Protein AF-A0A9C7UZ27-F1 (afdb_monomer_lite)

Radius of gyration: 15.51 Å; chains: 1; bounding box: 41×27×39 Å

Sequence (138 aa):
DIYDLVEWSCMEDARKALEENKTYDTWQHGFLQIFAAVLENKPFIMNVYRCVHQEQVEKYLKPLVDDLLLGVINEEAAGMTVREEDKDFIAQIYSYIFIGLMLDWIKDDMREDPKPIVDRLARLIKGSIAYALARFRV

Structure (mmCIF, N/CA/C/O backbone):
data_AF-A0A9C7UZ27-F1
#
_entry.id   AF-A0A9C7UZ27-F1
#
loop_
_atom_site.group_PDB
_atom_site.id
_atom_site.type_symbol
_atom_site.label_atom_id
_atom_site.label_alt_id
_atom_site.label_comp_id
_atom_site.label_asym_id
_atom_site.label_entity_id
_atom_site.label_seq_id
_atom_site.pdbx_PDB_ins_code
_atom_site.Cartn_x
_atom_site.Cartn_y
_atom_site.Cartn_z
_atom_site.occupancy
_atom_site.B_iso_or_equiv
_atom_site.auth_seq_id
_atom_site.auth_comp_id
_atom_site.auth_asym_id
_atom_site.auth_atom_id
_atom_site.pdbx_PDB_model_num
ATOM 1 N N . ASP A 1 1 ? 21.671 12.970 -0.060 1.00 51.31 1 ASP A N 1
ATOM 2 C CA . ASP A 1 1 ? 22.547 12.350 -1.075 1.00 51.31 1 ASP A CA 1
ATOM 3 C C . ASP A 1 1 ? 21.924 12.527 -2.462 1.00 51.31 1 ASP A C 1
ATOM 5 O O . ASP A 1 1 ? 20.788 12.972 -2.544 1.00 51.31 1 ASP A O 1
ATOM 9 N N . ILE A 1 2 ? 22.635 12.235 -3.553 1.00 51.72 2 ILE A N 1
ATOM 10 C CA . ILE A 1 2 ? 22.137 12.343 -4.936 1.00 51.72 2 ILE A CA 1
ATOM 11 C C . ILE A 1 2 ? 20.821 11.565 -5.141 1.00 51.72 2 ILE A C 1
ATOM 13 O O . ILE A 1 2 ? 20.010 11.947 -5.977 1.00 51.72 2 ILE A O 1
ATOM 17 N N . TYR A 1 3 ? 20.581 10.535 -4.320 1.00 51.16 3 TYR A N 1
ATOM 18 C CA . TYR A 1 3 ? 19.329 9.779 -4.247 1.00 51.16 3 TYR A CA 1
ATOM 19 C C . TYR A 1 3 ? 18.185 10.530 -3.535 1.00 51.16 3 TYR A C 1
ATOM 21 O O . TYR A 1 3 ? 17.049 10.406 -3.978 1.00 51.16 3 TYR A O 1
ATOM 29 N N . ASP A 1 4 ? 18.478 11.377 -2.540 1.00 55.97 4 ASP A N 1
ATOM 30 C CA . ASP A 1 4 ? 17.494 12.250 -1.862 1.00 55.97 4 ASP A CA 1
ATOM 31 C C . ASP A 1 4 ? 17.080 13.439 -2.759 1.00 55.97 4 ASP A C 1
ATOM 33 O O . ASP A 1 4 ? 16.026 14.036 -2.581 1.00 55.97 4 ASP A O 1
ATOM 37 N N . LEU A 1 5 ? 17.907 13.818 -3.747 1.00 48.56 5 LEU A N 1
ATOM 38 C CA . LEU A 1 5 ? 17.589 14.910 -4.684 1.00 48.56 5 LEU A CA 1
ATOM 39 C C . LEU A 1 5 ? 16.739 14.443 -5.880 1.00 48.56 5 LEU A C 1
ATOM 41 O O . LEU A 1 5 ? 16.003 15.232 -6.468 1.00 48.56 5 LEU A O 1
ATOM 45 N N . VAL A 1 6 ? 16.838 13.158 -6.236 1.00 49.91 6 VAL A N 1
ATOM 46 C CA . VAL A 1 6 ? 15.975 12.501 -7.236 1.00 49.91 6 VAL A CA 1
ATOM 47 C C . VAL A 1 6 ? 14.610 12.129 -6.626 1.00 49.91 6 VAL A C 1
ATOM 49 O O . VAL A 1 6 ? 13.671 11.809 -7.351 1.00 49.91 6 VAL A O 1
ATOM 52 N N . GLU A 1 7 ? 14.464 12.261 -5.305 1.00 57.28 7 GLU A N 1
ATOM 53 C CA . GLU A 1 7 ? 13.287 11.871 -4.524 1.00 57.28 7 GLU A CA 1
ATOM 54 C C . GLU A 1 7 ? 12.015 12.703 -4.797 1.00 57.28 7 GLU A C 1
ATOM 56 O O . GLU A 1 7 ? 10.933 12.302 -4.393 1.00 57.28 7 GLU A O 1
ATOM 61 N N . TRP A 1 8 ? 12.051 13.838 -5.500 1.00 55.91 8 TRP A N 1
ATOM 62 C CA . TRP A 1 8 ? 10.995 14.844 -5.273 1.00 55.91 8 TRP A CA 1
ATOM 63 C C . TRP A 1 8 ? 10.071 15.245 -6.427 1.00 55.91 8 TRP A C 1
ATOM 65 O O . TRP A 1 8 ? 9.132 16.000 -6.192 1.00 55.91 8 TRP A O 1
ATOM 75 N N . SER A 1 9 ? 10.241 14.731 -7.649 1.00 51.47 9 SER A N 1
ATOM 76 C CA . SER A 1 9 ? 9.294 15.065 -8.735 1.00 51.47 9 SER A CA 1
ATOM 77 C C . SER A 1 9 ? 8.184 14.032 -8.921 1.00 51.47 9 SER A C 1
ATOM 79 O O . SER A 1 9 ? 7.056 14.416 -9.189 1.00 51.47 9 SER A O 1
ATOM 81 N N . CYS A 1 10 ? 8.476 12.736 -8.789 1.00 52.62 10 CYS A N 1
ATOM 82 C CA . CYS A 1 10 ? 7.492 11.681 -9.078 1.00 52.62 10 CYS A CA 1
ATOM 83 C C . CYS A 1 10 ? 6.626 11.311 -7.859 1.00 52.62 10 CYS A C 1
ATOM 85 O O . CYS A 1 10 ? 5.527 10.785 -8.011 1.00 52.62 10 CYS A O 1
ATOM 87 N N . MET A 1 11 ? 7.105 11.584 -6.640 1.00 59.66 11 MET A N 1
ATOM 88 C CA . MET A 1 11 ? 6.416 11.206 -5.399 1.00 59.66 11 MET A CA 1
ATOM 89 C C . MET A 1 11 ? 5.250 12.120 -5.048 1.00 59.66 11 MET A C 1
ATOM 91 O O . MET A 1 11 ? 4.243 11.638 -4.539 1.00 59.66 11 MET A O 1
ATOM 95 N N . GLU A 1 12 ? 5.349 13.415 -5.344 1.00 61.88 12 GLU A N 1
ATOM 96 C CA . GLU A 1 12 ? 4.224 14.327 -5.137 1.00 61.88 12 GLU A CA 1
ATOM 97 C C . GLU A 1 12 ? 3.055 13.969 -6.062 1.00 61.88 12 GLU A C 1
ATOM 99 O O . GLU A 1 12 ? 1.902 14.062 -5.654 1.00 61.88 12 GLU A O 1
ATOM 104 N N . ASP A 1 13 ? 3.339 13.476 -7.268 1.00 63.62 13 ASP A N 1
ATOM 105 C CA . ASP A 1 13 ? 2.308 13.068 -8.222 1.00 63.62 13 ASP A CA 1
ATOM 106 C C . ASP A 1 13 ? 1.634 11.750 -7.811 1.00 63.62 13 ASP A C 1
ATOM 1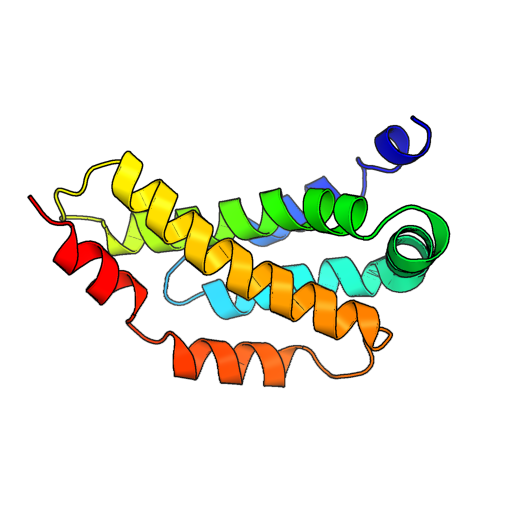08 O O . ASP A 1 13 ? 0.408 11.659 -7.850 1.00 63.62 13 ASP A O 1
ATOM 112 N N . ALA A 1 14 ? 2.392 10.763 -7.314 1.00 63.25 14 ALA A N 1
ATOM 113 C CA . ALA A 1 14 ? 1.816 9.542 -6.741 1.00 63.25 14 ALA A CA 1
ATOM 114 C C . ALA A 1 14 ? 1.007 9.829 -5.462 1.00 63.25 14 ALA A C 1
ATOM 116 O O . ALA A 1 14 ? -0.090 9.303 -5.287 1.00 63.25 14 ALA A O 1
ATOM 117 N N . ARG A 1 15 ? 1.511 10.710 -4.586 1.00 67.69 15 ARG A N 1
ATOM 118 C CA . ARG A 1 15 ? 0.817 11.139 -3.362 1.00 67.69 15 ARG A CA 1
ATOM 119 C C . ARG A 1 15 ? -0.481 11.886 -3.679 1.00 67.69 15 ARG A C 1
ATOM 121 O O . ARG A 1 15 ? -1.493 11.615 -3.043 1.00 67.69 15 ARG A O 1
ATOM 128 N N . LYS A 1 16 ? -0.474 12.761 -4.692 1.00 66.62 16 LYS A N 1
ATOM 129 C CA 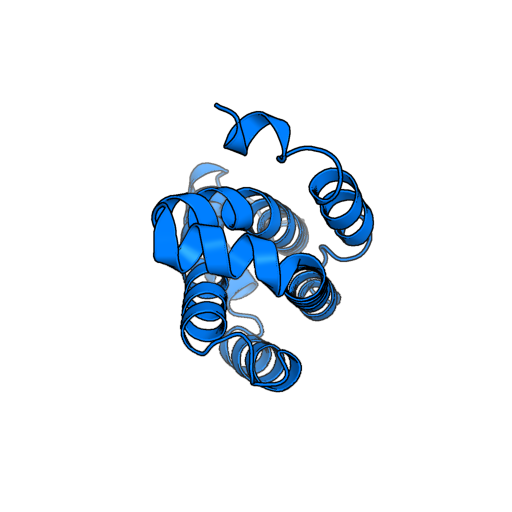. LYS A 1 16 ? -1.677 13.433 -5.212 1.00 66.62 16 LYS A CA 1
ATOM 130 C C . LYS A 1 16 ? -2.664 12.449 -5.832 1.00 66.62 16 LYS A C 1
ATOM 132 O O . LYS A 1 16 ? -3.856 12.551 -5.574 1.00 66.62 16 LYS A O 1
ATOM 137 N N . ALA A 1 17 ? -2.188 11.474 -6.610 1.00 64.12 17 ALA A N 1
ATOM 138 C CA . ALA A 1 17 ? -3.050 10.462 -7.226 1.00 64.12 17 ALA A CA 1
ATOM 139 C C . ALA A 1 17 ? -3.805 9.616 -6.185 1.00 64.12 17 ALA A C 1
ATOM 141 O O . ALA A 1 17 ? -4.918 9.159 -6.453 1.00 64.12 17 ALA A O 1
ATOM 142 N N . LEU A 1 18 ? -3.215 9.453 -4.996 1.00 66.25 18 LEU A N 1
ATOM 143 C CA . LEU A 1 18 ? -3.820 8.753 -3.871 1.00 66.25 18 LEU A CA 1
ATOM 144 C C . LEU A 1 18 ? -4.883 9.569 -3.127 1.00 66.25 18 LEU A C 1
ATOM 146 O O . LEU A 1 18 ? -5.644 8.956 -2.389 1.00 66.25 18 LEU A O 1
ATOM 150 N N . GLU A 1 19 ? -4.971 10.899 -3.268 1.00 66.50 19 GLU A N 1
ATOM 151 C CA . GLU A 1 19 ? -5.833 11.744 -2.413 1.00 66.50 19 GLU A CA 1
ATOM 152 C C . GLU A 1 19 ? -7.322 11.354 -2.444 1.00 66.50 19 GLU A C 1
ATOM 154 O O . GLU A 1 19 ? -8.005 11.517 -1.435 1.00 66.50 19 GLU A O 1
ATOM 159 N N . GLU A 1 20 ? -7.806 10.759 -3.537 1.00 64.88 20 GLU A N 1
ATOM 160 C CA . GLU A 1 20 ? -9.209 10.339 -3.679 1.00 64.88 20 GLU A CA 1
ATOM 161 C C . GLU A 1 20 ? -9.455 8.840 -3.404 1.00 64.88 20 GLU A C 1
ATOM 163 O O . GLU A 1 20 ? -10.605 8.410 -3.386 1.00 64.88 20 GLU A O 1
ATOM 168 N N . ASN A 1 21 ? -8.411 8.032 -3.157 1.00 73.00 21 ASN A N 1
ATOM 169 C CA . ASN A 1 21 ? -8.503 6.561 -3.179 1.00 73.00 21 ASN A CA 1
ATOM 170 C C . ASN A 1 21 ? -8.124 5.858 -1.869 1.00 73.00 21 ASN A C 1
ATOM 172 O O . ASN A 1 21 ? -7.635 4.725 -1.885 1.00 73.00 21 ASN A O 1
ATOM 176 N N . LYS A 1 22 ? -8.394 6.496 -0.728 1.00 74.75 22 LYS A N 1
ATOM 177 C CA . LYS A 1 22 ? -7.987 6.008 0.604 1.00 74.75 22 LYS A CA 1
ATOM 178 C C . LYS A 1 22 ? -9.126 5.460 1.461 1.00 74.75 22 LYS A C 1
ATOM 180 O O . LYS A 1 22 ? -8.972 5.381 2.674 1.00 74.75 22 LYS A O 1
ATOM 185 N N . THR A 1 23 ? -10.257 5.104 0.858 1.00 78.75 23 THR A N 1
ATOM 186 C CA . THR A 1 23 ? -11.412 4.549 1.576 1.00 78.75 23 THR A CA 1
ATOM 187 C C . THR A 1 23 ? -11.451 3.022 1.514 1.00 78.75 23 THR A C 1
ATOM 189 O O . THR A 1 23 ? -10.770 2.395 0.694 1.00 78.75 23 THR A O 1
ATOM 192 N N . TYR A 1 24 ? -12.272 2.4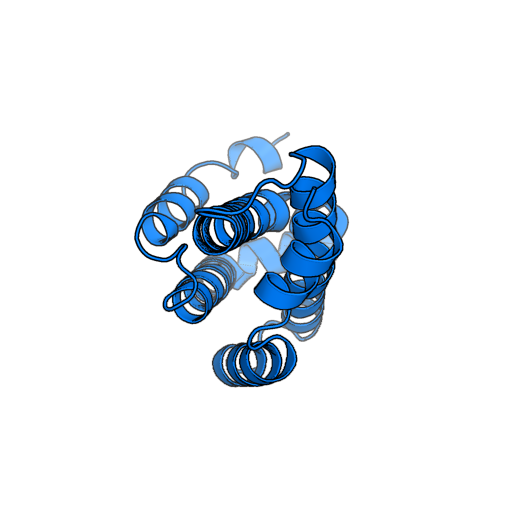00 2.360 1.00 68.38 24 TYR A N 1
ATOM 193 C CA . TYR A 1 24 ? -12.523 0.957 2.376 1.00 68.38 24 TYR A CA 1
ATOM 194 C C . TYR A 1 24 ? -12.935 0.406 1.001 1.00 68.38 24 TYR A C 1
ATOM 196 O O . TYR A 1 24 ? -12.537 -0.700 0.622 1.00 68.38 24 TYR A O 1
ATOM 204 N N . ASP A 1 25 ? -13.686 1.189 0.229 1.00 79.69 25 ASP A N 1
ATOM 205 C CA . ASP A 1 25 ? -14.154 0.783 -1.095 1.00 79.69 25 ASP A CA 1
ATOM 206 C C . ASP A 1 25 ? -13.132 1.067 -2.207 1.00 79.69 25 ASP A C 1
ATOM 208 O O . ASP A 1 25 ? -13.172 0.421 -3.255 1.00 79.69 25 ASP A O 1
ATOM 212 N N . THR A 1 26 ? -12.191 1.997 -2.004 1.00 86.81 26 THR A N 1
ATOM 213 C CA . THR A 1 26 ? -11.261 2.440 -3.058 1.00 86.81 26 THR A CA 1
ATOM 214 C C . THR A 1 26 ? -9.816 2.005 -2.847 1.00 86.81 26 THR A C 1
ATOM 216 O O . THR A 1 26 ? -9.002 2.177 -3.754 1.00 86.81 26 THR A O 1
ATOM 219 N N . TRP A 1 27 ? -9.453 1.431 -1.695 1.00 91.69 27 TRP A N 1
ATOM 220 C CA . TRP A 1 27 ? -8.045 1.148 -1.390 1.00 91.69 27 TRP A CA 1
ATOM 221 C C . TRP A 1 27 ? -7.387 0.185 -2.377 1.00 91.69 27 TRP A C 1
ATOM 223 O O . TRP A 1 27 ? -6.179 0.262 -2.577 1.00 91.69 27 TRP A O 1
ATOM 233 N N . GLN A 1 28 ? -8.149 -0.706 -3.027 1.00 92.88 28 GLN A N 1
ATOM 234 C CA . GLN A 1 28 ? -7.591 -1.562 -4.079 1.00 92.88 28 GLN A CA 1
ATOM 235 C C . GLN A 1 28 ? -7.107 -0.721 -5.260 1.00 92.88 28 GLN A C 1
ATOM 237 O O . GLN A 1 28 ? -6.045 -0.987 -5.819 1.00 92.88 28 GLN A O 1
ATOM 242 N N . HIS A 1 29 ? -7.875 0.309 -5.626 1.00 90.38 29 HIS A N 1
ATOM 243 C CA . HIS A 1 29 ? -7.480 1.249 -6.662 1.00 90.38 29 HIS A CA 1
ATOM 244 C C . HIS A 1 29 ? -6.281 2.084 -6.209 1.00 90.38 29 HIS A C 1
ATOM 246 O O . HIS A 1 29 ? -5.307 2.165 -6.952 1.00 90.38 29 HIS A O 1
ATOM 252 N N . GLY A 1 30 ? -6.297 2.593 -4.972 1.00 90.50 30 GLY A N 1
ATOM 253 C CA . GLY A 1 30 ? -5.152 3.299 -4.390 1.00 90.50 30 GLY A CA 1
ATOM 254 C C . GLY A 1 30 ? -3.880 2.446 -4.404 1.00 90.50 30 GLY A C 1
ATOM 255 O O . GLY A 1 30 ? -2.828 2.891 -4.851 1.00 90.50 30 GLY A O 1
ATOM 256 N N . PHE A 1 31 ? -3.971 1.168 -4.033 1.00 93.69 31 PHE A N 1
ATOM 257 C CA . PHE A 1 31 ? -2.815 0.276 -4.059 1.00 93.69 31 PHE A CA 1
ATOM 258 C C . PHE A 1 31 ? -2.323 0.003 -5.488 1.00 93.69 31 PHE A C 1
ATOM 260 O O . PHE A 1 31 ? -1.119 0.021 -5.737 1.00 93.69 31 PHE A O 1
ATOM 267 N N . LEU A 1 32 ? -3.233 -0.168 -6.454 1.00 93.31 32 LEU A N 1
ATOM 268 C CA . LEU A 1 32 ? -2.874 -0.278 -7.873 1.00 93.31 32 LEU A CA 1
ATOM 269 C C . LEU A 1 32 ? -2.193 0.983 -8.416 1.00 93.31 32 LEU A C 1
ATOM 271 O O . LEU A 1 32 ? -1.290 0.863 -9.242 1.00 93.31 32 LEU A O 1
ATOM 275 N N . GLN A 1 33 ? -2.579 2.173 -7.952 1.00 90.12 33 GLN A N 1
ATOM 276 C CA . GLN A 1 33 ? -1.896 3.417 -8.314 1.00 90.12 33 GLN A CA 1
ATOM 277 C C . GLN A 1 33 ? -0.453 3.439 -7.797 1.00 90.12 33 GLN A C 1
ATOM 279 O O . GLN A 1 33 ? 0.435 3.887 -8.517 1.00 90.12 33 GLN A O 1
ATOM 284 N N . ILE A 1 34 ? -0.189 2.890 -6.604 1.00 90.75 34 ILE A N 1
ATOM 285 C CA . ILE A 1 34 ? 1.184 2.756 -6.090 1.00 90.75 34 ILE A CA 1
ATOM 286 C C . ILE A 1 34 ? 1.997 1.816 -6.988 1.00 90.75 34 ILE A C 1
ATOM 288 O O . ILE A 1 34 ? 3.105 2.164 -7.394 1.00 90.75 34 ILE A O 1
ATOM 292 N N . PHE A 1 35 ? 1.441 0.662 -7.373 1.00 93.06 35 PHE A N 1
ATOM 293 C CA . PHE A 1 35 ? 2.093 -0.231 -8.338 1.00 93.06 35 PHE A CA 1
ATOM 294 C C . PHE A 1 35 ? 2.374 0.457 -9.681 1.00 93.06 35 PHE A C 1
ATOM 296 O O . PHE A 1 35 ? 3.460 0.288 -10.236 1.00 93.06 35 PHE A O 1
ATOM 303 N N . ALA A 1 36 ? 1.422 1.238 -10.198 1.00 90.38 36 ALA A N 1
ATOM 304 C CA . ALA A 1 36 ? 1.590 1.981 -11.442 1.00 90.38 36 ALA A CA 1
ATOM 305 C C . ALA A 1 36 ? 2.725 3.011 -11.332 1.00 90.38 36 ALA A C 1
ATOM 307 O O . ALA A 1 36 ? 3.619 3.014 -12.176 1.00 90.38 36 ALA A O 1
ATOM 308 N N . ALA A 1 37 ? 2.761 3.795 -10.252 1.00 86.69 37 ALA A N 1
ATOM 309 C CA . ALA A 1 37 ? 3.820 4.771 -10.004 1.00 86.69 37 ALA A CA 1
ATOM 310 C C . ALA A 1 37 ? 5.209 4.113 -9.905 1.00 86.69 37 ALA A C 1
ATOM 312 O O . ALA A 1 37 ? 6.192 4.624 -10.448 1.00 86.69 37 ALA A O 1
ATOM 313 N N . VAL A 1 38 ? 5.301 2.944 -9.261 1.00 89.12 38 VAL A N 1
ATOM 314 C CA . VAL A 1 38 ? 6.543 2.158 -9.194 1.00 89.12 38 VAL A CA 1
ATOM 315 C C . VAL A 1 38 ? 6.949 1.654 -10.586 1.00 89.12 38 VAL A C 1
ATOM 317 O O . VAL A 1 38 ? 8.126 1.734 -10.946 1.00 89.12 38 VAL A O 1
ATOM 320 N N . LEU A 1 39 ? 5.992 1.164 -11.383 1.00 90.81 39 LEU A N 1
ATOM 321 C CA . LEU A 1 39 ? 6.241 0.624 -12.722 1.00 90.81 39 LEU A CA 1
ATOM 322 C C . LEU A 1 39 ? 6.689 1.697 -13.719 1.00 90.81 39 LEU A C 1
ATOM 324 O O . LEU A 1 39 ? 7.618 1.468 -14.493 1.00 90.81 39 LEU A O 1
ATOM 328 N N . GLU A 1 40 ? 6.059 2.872 -13.690 1.00 88.75 40 GLU A N 1
ATOM 329 C CA . GLU A 1 40 ? 6.439 4.031 -14.509 1.00 88.75 40 GLU A CA 1
ATOM 330 C C . GLU A 1 40 ? 7.902 4.427 -14.269 1.00 88.75 40 GLU A C 1
ATOM 332 O O . GLU A 1 40 ? 8.606 4.845 -15.188 1.00 88.75 40 GLU A O 1
ATOM 337 N N . ASN A 1 41 ? 8.397 4.181 -13.053 1.00 85.06 41 ASN A N 1
ATOM 338 C CA . ASN A 1 41 ? 9.767 4.444 -12.631 1.00 85.06 41 ASN A CA 1
ATOM 339 C C . ASN A 1 41 ? 10.658 3.186 -12.610 1.00 85.06 41 ASN A C 1
ATOM 341 O O . ASN A 1 41 ? 11.721 3.189 -11.977 1.00 85.06 41 ASN A O 1
ATOM 345 N N . LYS A 1 42 ? 10.278 2.113 -13.325 1.00 89.69 42 LYS A N 1
ATOM 346 C CA . LYS A 1 42 ? 10.955 0.803 -13.279 1.00 89.69 42 LYS A CA 1
ATOM 347 C C . LYS A 1 42 ? 12.487 0.875 -13.390 1.00 89.69 42 LYS A C 1
ATOM 349 O O . LYS A 1 42 ? 13.139 0.270 -12.540 1.00 89.69 42 LYS A O 1
ATOM 354 N N . PRO A 1 43 ? 13.119 1.582 -14.355 1.00 88.88 43 PRO A N 1
ATOM 355 C CA . PRO A 1 43 ? 14.583 1.612 -14.448 1.00 88.88 43 PRO A CA 1
ATOM 356 C C . PRO A 1 43 ? 15.256 2.170 -13.189 1.00 88.88 43 PRO A C 1
ATOM 358 O O . PRO A 1 43 ? 16.265 1.631 -12.739 1.00 88.88 43 PRO A O 1
ATOM 361 N N . PHE A 1 44 ? 14.682 3.220 -12.599 1.00 84.50 44 PHE A N 1
ATOM 362 C CA . PHE A 1 44 ? 15.188 3.820 -11.368 1.00 84.50 44 PHE A CA 1
ATOM 363 C C . PHE A 1 44 ? 15.009 2.870 -10.183 1.00 84.50 44 PHE A C 1
ATOM 365 O O . PHE A 1 44 ? 15.989 2.541 -9.516 1.00 84.50 44 PHE A O 1
ATOM 372 N N . ILE A 1 45 ? 13.791 2.361 -9.972 1.00 86.25 45 ILE A N 1
ATOM 373 C CA . ILE A 1 45 ? 13.487 1.466 -8.849 1.00 86.25 45 ILE A CA 1
ATOM 374 C C . ILE A 1 45 ? 14.330 0.191 -8.922 1.00 86.25 45 ILE A C 1
ATOM 376 O O . ILE A 1 45 ? 14.902 -0.222 -7.916 1.00 86.25 45 ILE A O 1
ATOM 380 N N . MET A 1 46 ? 14.493 -0.401 -10.108 1.00 89.50 46 MET A N 1
ATOM 381 C CA . MET A 1 46 ? 15.330 -1.591 -10.282 1.00 89.50 46 MET A CA 1
ATOM 382 C C . MET A 1 46 ? 16.816 -1.308 -10.045 1.00 89.50 46 MET A C 1
ATOM 384 O O . MET A 1 46 ? 17.511 -2.171 -9.506 1.00 89.50 46 MET A O 1
ATOM 388 N N . ASN A 1 47 ? 17.312 -0.119 -10.401 1.00 85.19 47 ASN A N 1
ATOM 389 C CA . ASN A 1 47 ? 18.684 0.284 -10.090 1.00 85.19 47 ASN A CA 1
ATOM 390 C C . ASN A 1 47 ? 18.884 0.469 -8.581 1.00 85.19 47 ASN A C 1
ATOM 392 O O . ASN A 1 47 ? 19.866 -0.031 -8.039 1.00 85.19 47 ASN A O 1
ATOM 396 N N . VAL A 1 48 ? 17.948 1.122 -7.886 1.00 82.94 48 VAL A N 1
ATOM 397 C CA . VAL A 1 48 ? 18.003 1.277 -6.422 1.00 82.94 48 VAL A CA 1
ATOM 398 C C . VAL A 1 48 ? 17.928 -0.088 -5.732 1.00 82.94 48 VAL A C 1
ATOM 400 O O . VAL A 1 48 ? 18.754 -0.382 -4.868 1.00 82.94 48 VAL A O 1
ATOM 403 N N . TYR A 1 49 ? 17.003 -0.949 -6.168 1.00 84.19 49 TYR A N 1
ATOM 404 C CA . TYR A 1 49 ? 16.805 -2.289 -5.617 1.00 84.19 49 TYR A CA 1
ATOM 405 C C . TYR A 1 49 ? 18.045 -3.183 -5.776 1.00 84.19 49 TYR A C 1
ATOM 407 O O . TYR A 1 49 ? 18.414 -3.892 -4.844 1.00 84.19 49 TYR A O 1
ATOM 415 N N . ARG A 1 50 ? 18.703 -3.155 -6.947 1.00 84.38 50 ARG A N 1
ATOM 416 C CA . ARG A 1 50 ? 19.852 -4.028 -7.261 1.00 84.38 50 ARG A CA 1
ATOM 417 C C . ARG A 1 50 ? 21.203 -3.474 -6.809 1.00 84.38 50 ARG A C 1
ATOM 419 O O . ARG A 1 50 ? 22.077 -4.265 -6.466 1.00 84.38 50 ARG A O 1
ATOM 426 N N . CYS A 1 51 ? 21.401 -2.158 -6.871 1.00 71.88 51 CYS A N 1
ATOM 427 C CA . CYS A 1 51 ? 22.730 -1.543 -6.767 1.00 71.88 51 CYS A CA 1
ATOM 428 C C . CYS A 1 51 ? 22.940 -0.706 -5.502 1.00 71.88 51 CYS A C 1
ATOM 430 O O . CYS A 1 51 ? 24.090 -0.432 -5.168 1.00 71.88 51 CYS A O 1
ATOM 432 N N . VAL A 1 52 ? 21.866 -0.274 -4.830 1.00 65.56 52 VAL A N 1
ATOM 433 C CA . VAL A 1 52 ? 21.955 0.548 -3.616 1.00 65.56 52 VAL A CA 1
ATOM 434 C C . VAL A 1 52 ? 21.642 -0.332 -2.413 1.00 65.56 52 VAL A C 1
ATOM 436 O O . VAL A 1 52 ? 22.567 -0.942 -1.902 1.00 65.56 52 VAL A O 1
ATOM 439 N N . HIS A 1 53 ? 20.377 -0.473 -2.004 1.00 72.88 53 HIS A N 1
ATOM 440 C CA . HIS A 1 53 ? 19.930 -1.397 -0.951 1.00 72.88 53 HIS A CA 1
ATOM 441 C C . HIS A 1 53 ? 18.404 -1.578 -1.022 1.00 72.88 53 HIS A C 1
ATOM 443 O O . HIS A 1 53 ? 17.680 -0.612 -1.267 1.00 72.88 53 HIS A O 1
ATOM 449 N N . GLN A 1 54 ? 17.903 -2.782 -0.718 1.00 75.56 54 GLN A N 1
ATOM 450 C CA . GLN A 1 54 ? 16.460 -3.066 -0.628 1.00 75.56 54 GLN A CA 1
ATOM 451 C C . GLN A 1 54 ? 15.738 -2.135 0.365 1.00 75.56 54 GLN A C 1
ATOM 453 O O . GLN A 1 54 ? 14.633 -1.678 0.080 1.00 75.56 54 GLN A O 1
ATOM 458 N N . GLU A 1 55 ? 16.388 -1.788 1.479 1.00 80.75 55 GLU A N 1
ATOM 459 C CA . GLU A 1 55 ? 15.853 -0.867 2.494 1.00 80.75 55 GLU A CA 1
ATOM 460 C C . GLU A 1 55 ? 15.509 0.522 1.935 1.00 80.75 55 GLU A C 1
ATOM 462 O O . GLU A 1 55 ? 14.604 1.183 2.437 1.00 80.75 55 GLU A O 1
ATOM 467 N N . GLN A 1 56 ? 16.194 0.982 0.883 1.00 80.62 56 GLN A N 1
ATOM 468 C CA . GLN A 1 56 ? 15.899 2.288 0.284 1.00 80.62 56 GLN A CA 1
ATOM 469 C C . GLN A 1 56 ? 14.588 2.256 -0.507 1.00 80.62 56 GLN A C 1
ATOM 471 O O . GLN A 1 56 ? 13.834 3.224 -0.485 1.00 80.62 56 GLN A O 1
ATOM 476 N N . VAL A 1 57 ? 14.278 1.127 -1.151 1.00 84.12 57 VAL A N 1
ATOM 477 C CA . VAL A 1 57 ? 12.977 0.930 -1.805 1.00 84.12 57 VAL A CA 1
ATOM 478 C C . VAL A 1 57 ? 11.870 0.836 -0.758 1.00 84.12 57 VAL A C 1
ATOM 480 O O . VAL A 1 57 ? 10.805 1.409 -0.940 1.00 84.12 57 VAL A O 1
ATOM 483 N N . GLU A 1 58 ? 12.119 0.177 0.372 1.00 87.44 58 GLU A N 1
ATOM 484 C CA . GLU A 1 58 ? 11.155 0.138 1.475 1.00 87.44 58 GLU A CA 1
ATOM 485 C C . GLU A 1 58 ? 10.861 1.535 2.040 1.00 87.44 58 GLU A C 1
ATOM 487 O O . GLU A 1 58 ? 9.693 1.893 2.190 1.00 87.44 58 GLU A O 1
ATOM 492 N N . LYS A 1 59 ? 11.890 2.362 2.270 1.00 84.06 59 LYS A N 1
ATOM 493 C CA . LYS A 1 59 ? 11.707 3.764 2.689 1.00 84.06 59 LYS A CA 1
ATOM 494 C C . LYS A 1 59 ? 10.894 4.578 1.684 1.00 84.06 59 LYS A C 1
ATOM 496 O O . LYS A 1 59 ? 10.124 5.434 2.103 1.00 84.06 59 LYS A O 1
ATOM 501 N N . TYR A 1 60 ? 11.031 4.285 0.391 1.00 79.56 60 TYR A N 1
ATOM 502 C CA . TYR A 1 60 ? 10.240 4.905 -0.671 1.00 79.56 60 TYR A CA 1
ATOM 503 C C 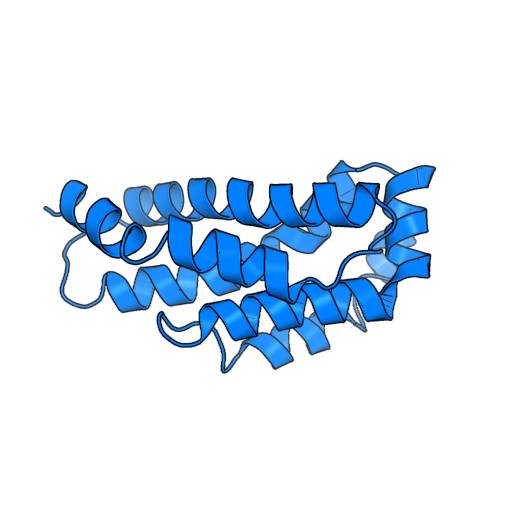. TYR A 1 60 ? 8.766 4.459 -0.647 1.00 79.56 60 TYR A C 1
ATOM 505 O O . TYR A 1 60 ? 7.860 5.278 -0.777 1.00 79.56 60 TYR A O 1
ATOM 513 N N . LEU A 1 61 ? 8.507 3.164 -0.452 1.00 87.75 61 LEU A N 1
ATOM 514 C CA . LEU A 1 61 ? 7.153 2.599 -0.474 1.00 87.75 61 LEU A CA 1
ATOM 515 C C . LEU A 1 61 ? 6.354 2.927 0.793 1.00 87.75 61 LEU A C 1
ATOM 517 O O . LEU A 1 61 ? 5.133 3.085 0.735 1.00 87.75 61 LEU A O 1
ATOM 521 N N . LYS A 1 62 ? 7.034 3.011 1.939 1.00 90.19 62 LYS A N 1
ATOM 522 C CA . LYS A 1 62 ? 6.393 3.072 3.252 1.00 90.19 62 LYS A CA 1
ATOM 523 C C . LYS A 1 62 ? 5.444 4.264 3.437 1.00 90.19 62 LYS A C 1
ATOM 525 O O . LYS A 1 62 ? 4.304 4.012 3.814 1.00 90.19 62 LYS A O 1
ATOM 530 N N . PRO A 1 63 ? 5.815 5.519 3.121 1.00 88.06 63 PRO A N 1
ATOM 531 C CA . PRO A 1 63 ? 4.903 6.651 3.273 1.00 88.06 63 PRO A CA 1
ATOM 532 C C . PRO A 1 63 ? 3.629 6.529 2.425 1.00 88.06 63 PRO A C 1
ATOM 534 O O . PRO A 1 63 ? 2.556 6.887 2.897 1.00 88.06 63 PRO A O 1
ATOM 537 N N . LEU A 1 64 ? 3.728 5.997 1.199 1.00 87.69 64 LEU A N 1
ATOM 538 C CA . LEU A 1 64 ? 2.581 5.823 0.296 1.00 87.69 64 LEU A CA 1
ATOM 539 C C . LEU A 1 64 ? 1.596 4.778 0.834 1.00 87.69 64 LEU A C 1
ATOM 541 O O . LEU A 1 64 ? 0.383 4.975 0.809 1.00 87.69 64 LEU A O 1
ATOM 545 N N . VAL A 1 65 ? 2.134 3.660 1.326 1.00 92.12 65 VAL A N 1
ATOM 546 C CA . VAL A 1 65 ? 1.342 2.569 1.901 1.00 92.12 65 VAL A CA 1
ATOM 547 C C . VAL A 1 65 ? 0.727 2.980 3.237 1.00 92.12 65 VAL A C 1
ATOM 549 O O . VAL A 1 65 ? -0.449 2.709 3.468 1.00 92.12 65 VAL A O 1
ATOM 552 N N . ASP A 1 66 ? 1.488 3.650 4.103 1.00 90.44 66 ASP A N 1
ATOM 553 C CA . ASP A 1 66 ? 0.996 4.104 5.405 1.00 90.44 66 ASP A CA 1
ATOM 554 C C . ASP A 1 66 ? -0.142 5.125 5.237 1.00 90.44 66 ASP A C 1
ATOM 556 O O . ASP A 1 66 ? -1.175 4.998 5.888 1.00 90.44 66 ASP A O 1
ATOM 560 N N . ASP A 1 67 ? -0.003 6.086 4.319 1.00 87.94 67 ASP A N 1
ATOM 561 C CA . ASP A 1 67 ? -1.032 7.089 4.011 1.00 87.94 67 ASP A CA 1
ATOM 562 C C . ASP A 1 67 ? -2.325 6.450 3.461 1.00 87.94 67 ASP A C 1
ATOM 564 O O . ASP A 1 67 ? -3.430 6.801 3.881 1.00 87.94 67 ASP A O 1
ATOM 568 N N . LEU A 1 68 ? -2.199 5.441 2.589 1.00 91.06 68 LEU A N 1
ATOM 569 C CA . LEU A 1 68 ? -3.332 4.643 2.111 1.00 91.06 68 LEU A CA 1
ATOM 570 C C . LEU A 1 68 ? -4.037 3.902 3.261 1.00 91.06 68 LEU A C 1
ATOM 572 O O . LEU A 1 68 ? -5.259 3.976 3.393 1.00 91.06 68 LEU A O 1
ATOM 576 N N . LEU A 1 69 ? -3.277 3.179 4.087 1.00 92.69 69 LEU A N 1
ATOM 577 C CA . LEU A 1 69 ? -3.819 2.333 5.153 1.00 92.69 69 LEU A CA 1
ATOM 578 C C . LEU A 1 69 ? -4.444 3.144 6.283 1.00 92.69 69 LEU A C 1
ATOM 580 O O . LEU A 1 69 ? -5.499 2.765 6.788 1.00 92.69 69 LEU A O 1
ATOM 584 N N . LEU A 1 70 ? -3.822 4.259 6.667 1.00 90.69 70 LEU A N 1
ATOM 585 C CA . LEU A 1 70 ? -4.359 5.149 7.690 1.00 90.69 70 LEU A CA 1
ATOM 586 C C . LEU A 1 70 ? -5.701 5.744 7.261 1.00 90.69 70 LEU A C 1
ATOM 588 O O . LEU A 1 70 ? -6.591 5.860 8.099 1.00 90.69 70 LEU A O 1
ATOM 592 N N . GLY A 1 71 ? -5.886 6.068 5.976 1.00 90.19 71 GLY A N 1
ATOM 593 C CA . GLY A 1 71 ? -7.190 6.492 5.455 1.00 90.19 71 GLY A CA 1
ATOM 594 C C . GLY A 1 71 ? -8.279 5.443 5.696 1.00 90.19 71 GLY A C 1
ATOM 595 O O . GLY A 1 71 ? -9.291 5.740 6.332 1.00 90.19 71 GLY A O 1
ATOM 596 N N . VAL A 1 72 ? -8.016 4.196 5.294 1.00 92.12 72 VAL A N 1
ATOM 597 C CA . VAL A 1 72 ? -8.962 3.075 5.439 1.00 92.12 72 VAL A CA 1
ATOM 598 C C . VAL A 1 72 ? -9.254 2.779 6.908 1.00 92.12 72 VAL A C 1
ATOM 600 O O . VAL A 1 72 ? -10.403 2.585 7.294 1.00 92.12 72 VAL A O 1
ATOM 603 N N . ILE A 1 73 ? -8.217 2.745 7.747 1.00 93.81 73 ILE A N 1
ATOM 604 C CA . ILE A 1 73 ? -8.349 2.447 9.177 1.00 93.81 73 ILE A CA 1
ATOM 605 C C . ILE A 1 73 ? -9.148 3.537 9.886 1.00 93.81 73 ILE A C 1
ATOM 607 O O . ILE A 1 73 ? -9.990 3.218 10.722 1.00 93.81 73 ILE A O 1
ATOM 611 N N . ASN A 1 74 ? -8.909 4.808 9.563 1.00 92.25 74 ASN A N 1
ATOM 612 C CA . ASN A 1 74 ? -9.633 5.914 10.180 1.00 92.25 74 ASN A CA 1
ATOM 613 C C . ASN A 1 74 ? -11.108 5.940 9.776 1.00 92.25 74 ASN A C 1
ATOM 615 O O . ASN A 1 74 ? -11.955 6.225 10.623 1.00 92.25 74 ASN A O 1
ATOM 619 N N . GLU A 1 75 ? -11.421 5.615 8.522 1.00 91.88 75 GLU A N 1
ATOM 620 C CA . GLU A 1 75 ? -12.802 5.463 8.063 1.00 91.88 75 GLU A CA 1
ATOM 621 C C . GLU A 1 75 ? -13.501 4.291 8.763 1.00 91.88 75 GLU A C 1
ATOM 623 O O . GLU A 1 75 ? -14.570 4.467 9.341 1.00 91.88 75 GLU A O 1
ATOM 628 N N . GLU A 1 76 ? -12.879 3.112 8.789 1.00 92.31 76 GLU A N 1
ATOM 629 C CA . GLU A 1 76 ? -13.451 1.914 9.418 1.00 92.31 76 GLU A CA 1
ATOM 630 C C . GLU A 1 76 ? -13.574 2.056 10.945 1.00 92.31 76 GLU A C 1
ATOM 632 O O . GLU A 1 76 ? -14.463 1.472 11.565 1.00 92.31 76 GLU A O 1
ATOM 637 N N . ALA A 1 77 ? -12.695 2.844 11.571 1.00 92.81 77 ALA A N 1
ATOM 638 C CA . ALA A 1 77 ? -12.763 3.161 12.994 1.00 92.81 77 ALA A CA 1
ATOM 639 C C . ALA A 1 77 ? -13.788 4.262 13.316 1.00 92.81 77 ALA A C 1
ATOM 641 O O . ALA A 1 77 ? -14.009 4.553 14.497 1.00 92.81 77 ALA A O 1
ATOM 642 N N . ALA A 1 78 ? -14.412 4.895 12.316 1.00 91.88 78 ALA A N 1
ATOM 643 C CA . ALA A 1 78 ? -15.392 5.945 12.548 1.00 91.88 78 ALA A CA 1
ATOM 644 C C . ALA A 1 78 ? -16.571 5.409 13.381 1.00 91.88 78 ALA A C 1
ATOM 646 O O . ALA A 1 78 ? -17.217 4.417 13.051 1.00 91.88 78 ALA A O 1
ATOM 647 N N . GLY A 1 79 ? -16.851 6.069 14.509 1.00 90.69 79 GLY A N 1
ATOM 648 C CA . GLY A 1 79 ? -17.877 5.623 15.460 1.00 90.69 79 GLY A CA 1
ATOM 649 C C . GLY A 1 79 ? -17.425 4.531 16.439 1.00 90.69 79 GLY A C 1
ATOM 650 O O . GLY A 1 79 ? -18.230 4.076 17.256 1.00 90.69 79 GLY A O 1
ATOM 651 N N . MET A 1 80 ? -16.150 4.137 16.410 1.00 93.00 80 MET A N 1
ATOM 652 C CA . MET A 1 80 ? -15.526 3.264 17.404 1.00 93.00 80 MET A CA 1
ATOM 653 C C . MET A 1 80 ? -14.630 4.076 18.344 1.00 93.00 80 MET A C 1
ATOM 655 O O . MET A 1 80 ? -14.000 5.054 17.948 1.00 93.00 80 MET A O 1
ATOM 659 N N . THR A 1 81 ? -14.534 3.645 19.601 1.00 93.19 81 THR A N 1
ATOM 660 C CA . THR A 1 81 ? -13.525 4.150 20.536 1.00 93.19 81 THR A CA 1
ATOM 661 C C . THR A 1 81 ? -12.388 3.138 20.573 1.00 93.19 81 THR A C 1
ATOM 663 O O . THR A 1 81 ? -12.520 2.066 21.153 1.00 93.19 81 THR A O 1
ATOM 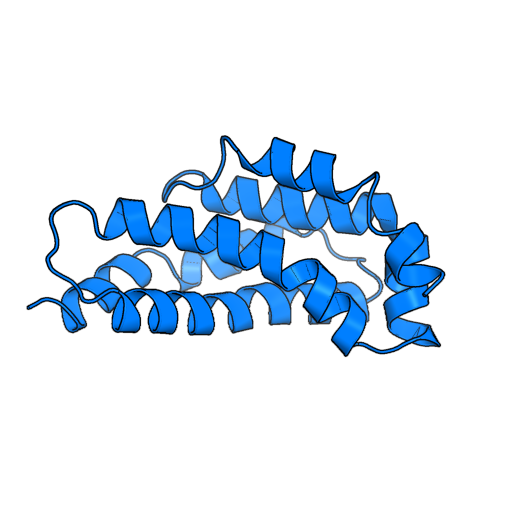666 N N . VAL A 1 82 ? -11.303 3.454 19.869 1.00 94.56 82 VAL A N 1
ATOM 667 C CA . VAL A 1 82 ? -10.074 2.653 19.764 1.00 94.56 82 VAL A CA 1
ATOM 668 C C . VAL A 1 82 ? -8.910 3.606 20.002 1.00 94.56 82 VAL A C 1
ATOM 670 O O . VAL A 1 82 ? -8.964 4.753 19.550 1.00 94.56 82 VAL A O 1
ATOM 673 N N . ARG A 1 83 ? -7.882 3.171 20.731 1.00 95.12 83 ARG A N 1
ATOM 674 C CA . ARG A 1 83 ? -6.715 4.016 21.002 1.00 95.12 83 ARG A CA 1
ATOM 675 C C . ARG A 1 83 ? -5.904 4.222 19.728 1.00 95.12 83 ARG A C 1
ATOM 677 O O . ARG A 1 83 ? -5.804 3.315 18.908 1.00 95.12 83 ARG A O 1
ATOM 684 N N . GLU A 1 84 ? -5.283 5.388 19.591 1.00 93.81 84 GLU A N 1
ATOM 685 C CA . GLU A 1 84 ? -4.423 5.675 18.434 1.00 93.81 84 GLU A CA 1
ATOM 686 C C . GLU A 1 84 ? -3.245 4.690 18.341 1.00 93.81 84 GLU A C 1
ATOM 688 O O . GLU A 1 84 ? -2.971 4.186 17.261 1.00 93.81 84 GLU A O 1
ATOM 693 N N . GLU A 1 85 ? -2.650 4.291 19.474 1.00 94.69 85 GLU A N 1
ATOM 694 C CA . GLU A 1 85 ? -1.574 3.281 19.510 1.00 94.69 85 GLU A CA 1
ATOM 695 C C . GLU A 1 85 ? -1.986 1.932 18.888 1.00 94.69 85 GLU A C 1
ATOM 697 O O . GLU A 1 85 ? -1.190 1.285 18.206 1.00 94.69 85 GLU A O 1
ATOM 702 N N . ASP A 1 86 ? -3.247 1.526 19.071 1.00 95.75 86 ASP A N 1
ATOM 703 C CA . ASP A 1 86 ? -3.774 0.283 18.510 1.00 95.75 86 ASP A CA 1
ATOM 704 C C . ASP A 1 86 ? -4.052 0.432 17.008 1.00 95.75 86 ASP A C 1
ATOM 706 O O . ASP A 1 86 ? -3.807 -0.498 16.237 1.00 95.75 86 ASP A O 1
ATOM 710 N N . LYS A 1 87 ? -4.523 1.606 16.564 1.00 94.06 87 LYS A N 1
ATOM 711 C CA . LYS A 1 87 ? -4.696 1.908 15.133 1.00 94.06 87 LYS A CA 1
ATOM 712 C C . LYS A 1 87 ? -3.355 1.915 14.406 1.00 94.06 87 LYS A C 1
ATOM 714 O O . LYS A 1 87 ? -3.247 1.293 13.350 1.00 94.06 87 LYS A O 1
ATOM 719 N N . ASP A 1 88 ? -2.341 2.546 14.993 1.00 94.00 88 ASP A N 1
ATOM 720 C CA . ASP A 1 88 ? -0.979 2.590 14.461 1.00 94.00 88 ASP A CA 1
ATOM 721 C C . ASP A 1 88 ? -0.384 1.183 14.359 1.00 94.00 88 ASP A C 1
ATOM 723 O O . ASP A 1 88 ? 0.202 0.819 13.337 1.00 94.00 88 ASP A O 1
ATOM 727 N N . PHE A 1 89 ? -0.590 0.348 15.383 1.00 95.50 89 PHE A N 1
ATOM 728 C CA . PHE A 1 89 ? -0.153 -1.044 15.356 1.00 95.50 89 PHE A CA 1
ATOM 729 C C . PHE A 1 89 ? -0.849 -1.849 14.249 1.00 95.50 89 PHE A C 1
ATOM 731 O O . PHE A 1 89 ? -0.193 -2.580 13.502 1.00 95.50 89 PHE A O 1
ATOM 738 N N . ILE A 1 90 ? -2.168 -1.694 14.092 1.00 95.38 90 ILE A N 1
ATOM 739 C CA . ILE A 1 90 ? -2.920 -2.322 12.998 1.00 95.38 90 ILE A CA 1
ATOM 740 C C . ILE A 1 90 ? -2.355 -1.861 11.646 1.00 95.38 90 ILE A C 1
ATOM 742 O O . ILE A 1 90 ? -2.029 -2.706 10.809 1.00 95.38 90 ILE A O 1
ATOM 746 N N . ALA A 1 91 ? -2.178 -0.551 11.448 1.00 94.06 91 ALA A N 1
ATOM 747 C CA . ALA A 1 91 ? -1.619 0.019 10.224 1.00 94.06 91 ALA A CA 1
ATOM 748 C C . ALA A 1 91 ? -0.234 -0.556 9.912 1.00 94.06 91 ALA A C 1
ATOM 750 O O . ALA A 1 91 ? 0.023 -0.968 8.782 1.00 94.06 91 ALA A O 1
ATOM 751 N N . GLN A 1 92 ? 0.631 -0.677 10.920 1.00 95.31 92 GLN A N 1
ATOM 752 C CA . GLN A 1 92 ? 1.972 -1.235 10.776 1.00 95.31 92 GLN A CA 1
ATOM 753 C C . GLN A 1 92 ? 1.954 -2.684 10.266 1.00 95.31 92 GLN A C 1
ATOM 755 O O . GLN A 1 92 ? 2.713 -3.022 9.357 1.00 95.31 92 GLN A O 1
ATOM 760 N N . ILE A 1 93 ? 1.077 -3.537 10.805 1.00 96.19 93 ILE A N 1
ATOM 761 C CA . ILE A 1 93 ? 0.963 -4.936 10.366 1.00 96.19 93 ILE A CA 1
ATOM 762 C C . ILE A 1 93 ? 0.522 -5.022 8.903 1.00 96.19 93 ILE A C 1
ATOM 764 O O . ILE A 1 93 ? 1.113 -5.777 8.129 1.00 96.19 93 ILE A O 1
ATOM 768 N N . TYR A 1 94 ? -0.483 -4.241 8.498 1.00 95.75 94 TYR A N 1
ATOM 769 C CA . TYR A 1 94 ? -0.906 -4.214 7.096 1.00 95.75 94 TYR A CA 1
ATOM 770 C C . TYR A 1 94 ? 0.164 -3.594 6.188 1.00 95.75 94 TYR A C 1
ATOM 772 O O . TYR A 1 94 ? 0.365 -4.085 5.079 1.00 95.75 94 TYR A O 1
ATOM 780 N N . SER A 1 95 ? 0.916 -2.601 6.666 1.00 95.31 95 SER A N 1
ATOM 781 C CA . SER A 1 95 ? 2.019 -1.979 5.926 1.00 95.31 95 SER A CA 1
ATOM 782 C C . SER A 1 95 ? 3.083 -3.014 5.552 1.00 95.31 95 SER A C 1
ATOM 784 O O . SER A 1 95 ? 3.465 -3.106 4.385 1.00 95.31 95 SER A O 1
ATOM 786 N N . TYR A 1 96 ? 3.457 -3.906 6.480 1.00 95.62 96 TYR A N 1
ATOM 787 C CA . TYR A 1 96 ? 4.371 -5.016 6.179 1.00 95.62 96 TYR A CA 1
ATOM 788 C C . TYR A 1 96 ? 3.853 -5.946 5.078 1.00 95.62 96 TYR A C 1
ATOM 790 O O . TYR A 1 96 ? 4.627 -6.369 4.220 1.00 95.62 96 TYR A O 1
ATOM 798 N N . ILE A 1 97 ? 2.552 -6.251 5.071 1.00 96.69 97 ILE A N 1
ATOM 799 C CA . ILE A 1 97 ? 1.944 -7.102 4.039 1.00 96.69 97 ILE A CA 1
ATOM 800 C C . ILE A 1 97 ? 2.019 -6.411 2.672 1.00 96.69 97 ILE A C 1
ATOM 802 O O . ILE A 1 97 ? 2.460 -7.016 1.696 1.00 96.69 97 ILE A O 1
ATOM 806 N N . PHE A 1 98 ? 1.607 -5.145 2.594 1.00 96.19 98 PHE A N 1
ATOM 807 C CA . PHE A 1 98 ? 1.541 -4.392 1.340 1.00 96.19 98 PHE A CA 1
ATOM 808 C C . PHE A 1 98 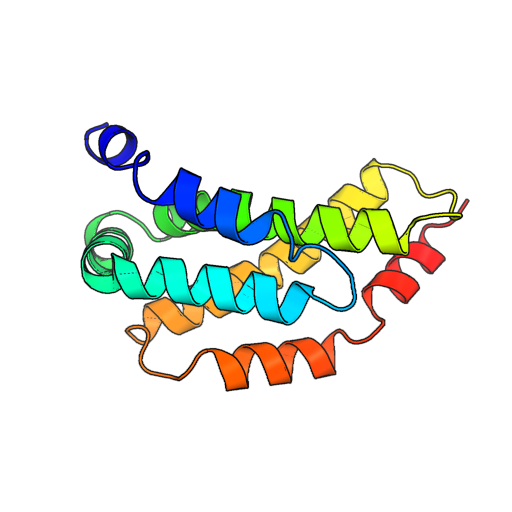? 2.937 -4.151 0.755 1.00 96.19 98 PHE A C 1
ATOM 810 O O . PHE A 1 98 ? 3.175 -4.433 -0.420 1.00 96.19 98 PHE A O 1
ATOM 817 N N . ILE A 1 99 ? 3.875 -3.685 1.582 1.00 95.06 99 ILE A N 1
ATOM 818 C CA . ILE A 1 99 ? 5.264 -3.455 1.177 1.00 95.06 99 ILE A CA 1
ATOM 819 C C . ILE A 1 99 ? 5.928 -4.777 0.784 1.00 95.06 99 ILE A C 1
ATOM 821 O O . ILE A 1 99 ? 6.584 -4.832 -0.252 1.00 95.06 99 ILE A O 1
ATOM 825 N N . GLY A 1 100 ? 5.724 -5.851 1.555 1.00 95.62 100 GLY A N 1
ATOM 826 C CA . GLY A 1 100 ? 6.282 -7.169 1.253 1.00 95.62 100 GLY A CA 1
ATOM 827 C C . GLY A 1 100 ? 5.865 -7.679 -0.127 1.00 95.62 100 GLY A C 1
ATOM 828 O O . GLY A 1 100 ? 6.718 -8.067 -0.922 1.00 95.62 100 GLY A O 1
ATOM 829 N N . LEU A 1 101 ? 4.572 -7.579 -0.457 1.00 96.88 101 LEU A N 1
ATOM 830 C CA . LEU A 1 101 ? 4.055 -7.956 -1.777 1.00 96.88 101 LEU A CA 1
ATOM 831 C C . LEU A 1 101 ? 4.673 -7.128 -2.909 1.00 96.88 101 LEU A C 1
ATOM 833 O O . LEU A 1 101 ? 4.990 -7.673 -3.967 1.00 96.88 101 LEU A O 1
ATOM 837 N N . MET A 1 102 ? 4.871 -5.825 -2.699 1.00 95.31 102 MET A N 1
ATOM 838 C CA . MET A 1 102 ? 5.534 -4.983 -3.695 1.00 95.31 102 MET A CA 1
ATOM 839 C C . MET A 1 102 ? 7.013 -5.328 -3.846 1.00 95.31 102 MET A C 1
ATOM 841 O O . MET A 1 102 ? 7.499 -5.404 -4.969 1.00 95.31 102 MET A O 1
ATOM 845 N N . LEU A 1 103 ? 7.730 -5.577 -2.751 1.00 94.44 103 LEU A N 1
ATOM 846 C CA . LEU A 1 103 ? 9.138 -5.971 -2.802 1.00 94.44 103 LEU A CA 1
ATOM 847 C C . LEU A 1 103 ? 9.323 -7.311 -3.523 1.00 94.44 103 LEU A C 1
ATOM 849 O O . LEU A 1 103 ? 10.251 -7.433 -4.321 1.00 94.44 103 LEU A O 1
ATOM 853 N N . ASP A 1 104 ? 8.433 -8.280 -3.302 1.00 95.50 104 ASP A N 1
ATOM 854 C CA . ASP A 1 104 ? 8.439 -9.557 -4.025 1.00 95.50 104 ASP A CA 1
ATOM 855 C C . ASP A 1 104 ? 8.177 -9.366 -5.526 1.00 95.50 104 ASP A C 1
ATOM 857 O O . ASP A 1 104 ? 8.867 -9.951 -6.362 1.00 95.50 104 ASP A O 1
ATOM 861 N N . TRP A 1 105 ? 7.238 -8.492 -5.890 1.00 96.50 105 TRP A N 1
ATOM 862 C CA . TRP A 1 105 ? 6.961 -8.161 -7.288 1.00 96.50 105 TRP A CA 1
ATOM 863 C C . TRP A 1 105 ? 8.127 -7.416 -7.967 1.00 96.50 105 TRP A C 1
ATOM 865 O O . TRP A 1 105 ? 8.499 -7.734 -9.097 1.00 96.50 105 TRP A O 1
ATOM 875 N N . ILE A 1 106 ? 8.769 -6.474 -7.267 1.00 93.50 106 ILE A N 1
ATOM 876 C CA . ILE A 1 106 ? 9.978 -5.768 -7.732 1.00 93.50 106 ILE A CA 1
ATOM 877 C C . ILE A 1 106 ? 11.134 -6.754 -7.926 1.00 93.50 106 ILE A C 1
ATOM 879 O O . ILE A 1 106 ? 11.855 -6.690 -8.925 1.00 93.50 106 ILE A O 1
ATOM 883 N N . LYS A 1 107 ? 11.299 -7.696 -6.992 1.00 93.25 107 LYS A N 1
ATOM 884 C CA . LYS A 1 107 ? 12.320 -8.744 -7.056 1.00 93.25 107 LYS A CA 1
ATOM 885 C C . LYS A 1 107 ? 12.197 -9.589 -8.322 1.00 93.25 107 LYS A C 1
ATOM 887 O O . LYS A 1 107 ? 13.225 -9.923 -8.911 1.00 93.25 107 LYS A O 1
ATOM 892 N N . ASP A 1 108 ? 10.975 -9.883 -8.767 1.00 94.69 108 ASP A N 1
ATOM 893 C CA . ASP A 1 108 ? 10.704 -10.573 -10.038 1.00 94.69 108 ASP A CA 1
ATOM 894 C C . ASP A 1 108 ? 10.601 -9.618 -11.243 1.00 94.69 108 ASP A C 1
ATOM 896 O O . ASP A 1 108 ? 9.871 -9.844 -12.208 1.00 94.69 108 ASP A O 1
ATOM 900 N N . ASP A 1 109 ? 11.358 -8.518 -11.209 1.00 94.75 109 ASP A N 1
ATOM 901 C CA . ASP A 1 109 ? 11.479 -7.561 -12.310 1.00 94.75 109 ASP A CA 1
ATOM 902 C C . ASP A 1 109 ? 10.132 -6.944 -12.732 1.00 94.75 109 ASP A C 1
ATOM 904 O O . ASP A 1 109 ? 9.978 -6.526 -13.881 1.00 94.75 109 ASP A O 1
ATOM 908 N N . MET A 1 110 ? 9.158 -6.860 -11.817 1.00 95.25 110 MET A N 1
ATOM 909 C CA . MET A 1 110 ? 7.853 -6.231 -12.054 1.00 95.25 110 MET A CA 1
ATOM 910 C C . MET A 1 110 ? 7.109 -6.826 -13.265 1.00 95.25 110 MET A C 1
ATOM 912 O O . MET A 1 110 ? 6.502 -6.102 -14.055 1.00 95.25 110 MET A O 1
ATOM 916 N N . ARG A 1 111 ? 7.254 -8.137 -13.495 1.00 93.44 111 ARG A N 1
ATOM 917 C CA . ARG A 1 111 ? 6.779 -8.800 -14.724 1.00 93.44 111 ARG A CA 1
ATOM 918 C C . ARG A 1 111 ? 5.286 -9.069 -14.740 1.00 93.44 111 ARG A C 1
ATOM 920 O O . ARG A 1 111 ? 4.662 -8.972 -15.794 1.00 93.44 111 ARG A O 1
ATOM 927 N N . GLU A 1 112 ? 4.745 -9.484 -13.602 1.00 93.00 112 GLU A N 1
ATOM 928 C CA . GLU A 1 112 ? 3.333 -9.827 -13.487 1.00 93.00 112 GLU A CA 1
ATOM 929 C C . GLU A 1 112 ? 2.466 -8.566 -13.454 1.00 93.00 112 GLU A C 1
ATOM 931 O O . GLU A 1 112 ? 2.883 -7.525 -12.945 1.00 93.00 112 GLU A O 1
ATOM 936 N N . ASP A 1 113 ? 1.239 -8.670 -13.967 1.00 96.31 113 ASP A N 1
ATOM 937 C CA . ASP A 1 113 ? 0.215 -7.647 -13.753 1.00 96.31 113 ASP A CA 1
ATOM 938 C C . ASP A 1 113 ? -0.067 -7.530 -12.237 1.00 96.31 113 ASP A C 1
ATOM 940 O O . ASP A 1 113 ? -0.374 -8.544 -11.597 1.00 96.31 113 ASP A O 1
ATOM 944 N N . PRO A 1 114 ? 0.015 -6.326 -11.639 1.00 96.44 114 PRO A N 1
ATOM 945 C CA . PRO A 1 114 ? -0.315 -6.111 -10.233 1.00 96.44 114 PRO A CA 1
ATOM 946 C C . PRO A 1 114 ? -1.756 -6.465 -9.853 1.00 96.44 114 PRO A C 1
ATOM 948 O O . PRO A 1 114 ? -2.025 -6.810 -8.701 1.00 96.44 114 PRO A O 1
ATOM 951 N N . LYS A 1 115 ? -2.707 -6.402 -10.793 1.00 96.19 115 LYS A N 1
ATOM 952 C CA . LYS A 1 115 ? -4.133 -6.609 -10.504 1.00 96.19 115 LYS A CA 1
ATOM 953 C C . LYS A 1 115 ? -4.438 -7.967 -9.857 1.00 96.19 115 LYS A C 1
ATOM 955 O O . LYS A 1 115 ? -5.055 -7.973 -8.792 1.00 96.19 115 LYS A O 1
ATOM 960 N N . PRO A 1 116 ? -3.964 -9.109 -10.385 1.00 97.12 116 PRO A N 1
ATOM 961 C CA . PRO A 1 116 ? -4.061 -10.396 -9.701 1.00 97.12 116 PRO A CA 1
ATOM 962 C C . PRO A 1 116 ? -3.517 -10.428 -8.263 1.00 97.12 116 PRO A C 1
ATOM 964 O O . PRO A 1 116 ? -4.088 -11.134 -7.425 1.00 97.12 116 PRO A O 1
ATOM 967 N N . ILE A 1 117 ? -2.431 -9.703 -7.965 1.00 96.50 117 ILE A N 1
ATOM 968 C CA . ILE A 1 117 ? -1.848 -9.616 -6.615 1.00 96.50 117 ILE A CA 1
ATOM 969 C C . ILE A 1 117 ? -2.820 -8.872 -5.694 1.00 96.50 117 ILE A C 1
ATOM 971 O O . ILE A 1 117 ? -3.197 -9.396 -4.640 1.00 96.50 117 ILE A O 1
ATOM 975 N N . VAL A 1 118 ? -3.299 -7.704 -6.132 1.00 96.38 118 VAL A N 1
ATOM 976 C CA . VAL A 1 118 ? -4.263 -6.882 -5.387 1.00 96.38 118 VAL A CA 1
ATOM 977 C C . VAL A 1 118 ? -5.587 -7.623 -5.174 1.00 96.38 118 VAL A C 1
ATOM 979 O O . VAL A 1 118 ? -6.086 -7.656 -4.053 1.00 96.38 118 VAL A O 1
ATOM 982 N N . ASP A 1 119 ? -6.117 -8.318 -6.183 1.00 96.19 119 ASP A N 1
ATOM 983 C CA . ASP A 1 119 ? -7.370 -9.083 -6.087 1.00 96.19 119 ASP A CA 1
ATOM 984 C C . ASP A 1 119 ? -7.270 -10.274 -5.115 1.00 96.19 119 ASP A C 1
ATOM 986 O O . ASP A 1 119 ? -8.248 -10.672 -4.468 1.00 96.19 119 ASP A O 1
ATOM 990 N N . ARG A 1 120 ? -6.095 -10.911 -5.019 1.00 96.94 120 ARG A N 1
ATOM 991 C CA . ARG A 1 120 ? -5.845 -11.975 -4.031 1.00 96.94 120 ARG A CA 1
ATOM 992 C C . ARG A 1 120 ? -5.760 -11.395 -2.625 1.00 96.94 120 ARG A C 1
ATOM 994 O O . ARG A 1 120 ? -6.409 -11.934 -1.729 1.00 96.94 120 ARG A O 1
ATOM 1001 N N . LEU A 1 121 ? -5.025 -10.296 -2.450 1.00 96.44 121 LEU A N 1
ATOM 1002 C CA . LEU A 1 121 ? -4.920 -9.608 -1.167 1.00 96.44 121 LEU A CA 1
ATOM 1003 C C . LEU A 1 121 ? -6.291 -9.116 -0.693 1.00 96.44 121 LEU A C 1
ATOM 1005 O O . LEU A 1 121 ? -6.679 -9.403 0.434 1.00 96.44 121 LEU A O 1
ATOM 1009 N N . ALA A 1 122 ? -7.064 -8.467 -1.565 1.00 94.25 122 ALA A N 1
ATOM 1010 C CA . ALA A 1 122 ? -8.387 -7.942 -1.243 1.00 94.25 122 ALA A CA 1
ATOM 1011 C C . ALA A 1 122 ? -9.349 -9.032 -0.769 1.00 94.25 122 ALA A C 1
ATOM 1013 O O . ALA A 1 122 ? -10.086 -8.829 0.192 1.00 94.25 122 ALA A O 1
ATOM 1014 N N . ARG A 1 123 ? -9.308 -10.219 -1.388 1.00 95.69 123 ARG A N 1
ATOM 1015 C CA . ARG A 1 123 ? -10.080 -11.378 -0.916 1.00 95.69 123 ARG A CA 1
ATOM 1016 C C . ARG A 1 123 ? -9.618 -11.880 0.449 1.00 95.69 123 ARG A C 1
ATOM 1018 O O . ARG A 1 123 ? -10.463 -12.280 1.241 1.00 95.69 123 ARG A O 1
ATOM 1025 N N . LEU A 1 124 ? -8.311 -11.869 0.712 1.00 96.31 124 LEU A N 1
ATOM 1026 C CA . LEU A 1 124 ? -7.737 -12.328 1.977 1.00 96.31 124 LEU A CA 1
ATOM 1027 C C . LEU A 1 124 ? -8.108 -11.406 3.147 1.00 96.31 124 LEU A C 1
ATOM 1029 O O . LEU A 1 124 ? -8.486 -11.897 4.207 1.00 96.31 124 LEU A O 1
ATOM 1033 N N . ILE A 1 125 ? -8.006 -10.088 2.956 1.00 93.81 125 ILE A N 1
ATOM 1034 C CA . ILE A 1 125 ? -8.164 -9.094 4.032 1.00 93.81 125 ILE A CA 1
ATOM 1035 C C . ILE A 1 125 ? -9.566 -8.476 4.094 1.00 93.81 125 ILE A C 1
ATOM 1037 O O . ILE A 1 125 ? -9.813 -7.528 4.841 1.00 93.81 125 ILE A O 1
ATOM 1041 N N . LYS A 1 126 ? -10.520 -8.990 3.310 1.00 91.19 126 LYS A N 1
ATOM 1042 C CA . LYS A 1 126 ? -11.882 -8.450 3.280 1.00 91.19 126 LYS A CA 1
ATOM 1043 C C . LYS A 1 126 ? -12.506 -8.468 4.679 1.00 91.19 126 LYS A C 1
ATOM 1045 O O . LYS A 1 126 ? -12.739 -9.529 5.252 1.00 91.19 126 LYS A O 1
ATOM 1050 N N . GLY A 1 127 ? -12.790 -7.278 5.210 1.00 91.25 127 GLY A N 1
ATOM 1051 C CA . GLY A 1 127 ? -13.364 -7.080 6.547 1.00 91.25 127 GLY A CA 1
ATOM 1052 C C . GLY A 1 127 ? -12.405 -7.360 7.711 1.00 91.25 127 GLY A C 1
ATOM 1053 O O . GLY A 1 127 ? -12.794 -7.196 8.866 1.00 91.25 127 GLY A O 1
ATOM 1054 N N . SER A 1 128 ? -11.155 -7.764 7.460 1.00 94.56 128 SER A N 1
ATOM 1055 C CA . SER A 1 128 ? -10.212 -8.086 8.537 1.00 94.56 128 SER A CA 1
ATOM 1056 C C . SER A 1 128 ? -9.791 -6.851 9.336 1.00 94.56 128 SER A C 1
ATOM 1058 O O . SER A 1 128 ? -9.514 -6.984 10.527 1.00 94.56 128 SER A O 1
ATOM 1060 N N . ILE A 1 129 ? -9.784 -5.662 8.716 1.00 92.94 129 ILE A N 1
ATOM 1061 C CA . ILE A 1 129 ? -9.503 -4.378 9.382 1.00 92.94 129 ILE A CA 1
ATOM 1062 C C . ILE A 1 129 ? -10.603 -4.053 10.403 1.00 92.94 129 ILE A C 1
ATOM 1064 O O . ILE A 1 129 ? -10.285 -3.932 11.586 1.00 92.94 129 ILE A O 1
ATOM 1068 N N . ALA A 1 130 ? -11.883 -4.038 10.005 1.00 92.88 130 ALA A N 1
ATOM 1069 C CA . ALA A 1 130 ? -13.012 -3.888 10.933 1.00 92.88 130 ALA A CA 1
ATOM 1070 C C . ALA A 1 130 ? -12.956 -4.884 12.102 1.00 92.88 130 ALA A C 1
ATOM 1072 O O . ALA A 1 130 ? -13.110 -4.507 13.265 1.00 92.88 130 ALA A O 1
ATOM 1073 N N . TYR A 1 131 ? -12.693 -6.166 11.822 1.00 95.44 131 TYR A N 1
ATOM 1074 C CA . TYR A 1 131 ? -12.569 -7.175 12.877 1.00 95.44 131 TYR A CA 1
ATOM 1075 C C . TYR A 1 131 ? -11.364 -6.945 13.793 1.00 95.44 131 TYR A C 1
ATOM 1077 O O . TYR A 1 131 ? -11.430 -7.292 14.971 1.00 95.44 131 TYR A O 1
ATOM 1085 N N . ALA A 1 132 ? -10.250 -6.420 13.281 1.00 95.38 132 ALA A N 1
ATOM 1086 C CA . ALA A 1 132 ? -9.104 -6.051 14.105 1.00 95.38 132 ALA A CA 1
ATOM 1087 C C . ALA A 1 132 ? -9.474 -4.885 15.029 1.00 95.38 132 ALA A C 1
ATOM 1089 O O . ALA A 1 132 ? -9.364 -5.033 16.243 1.00 95.38 132 ALA A O 1
ATOM 1090 N N . LEU A 1 133 ? -10.025 -3.800 14.481 1.00 95.19 133 LEU A N 1
ATOM 1091 C CA . LEU A 1 133 ? -10.476 -2.633 15.246 1.00 95.19 133 LEU A CA 1
ATOM 1092 C C . LEU A 1 133 ? -11.488 -3.006 16.337 1.00 95.19 133 LEU A C 1
ATOM 1094 O O . LEU A 1 133 ? -11.375 -2.556 17.474 1.00 95.19 133 LEU A O 1
ATOM 1098 N N . ALA A 1 134 ? -12.432 -3.902 16.037 1.00 95.12 134 ALA A N 1
ATOM 1099 C CA . ALA A 1 134 ? -13.421 -4.368 17.007 1.00 95.12 134 ALA A CA 1
ATOM 1100 C C . ALA A 1 134 ? -12.805 -5.087 18.219 1.00 95.12 134 ALA A C 1
ATOM 1102 O O . ALA A 1 134 ? -13.376 -5.025 19.306 1.00 95.12 134 ALA A O 1
ATOM 1103 N N . ARG A 1 135 ? -11.648 -5.745 18.059 1.00 95.75 135 ARG A N 1
ATOM 1104 C CA . ARG A 1 135 ? -10.940 -6.418 19.164 1.00 95.75 135 ARG A CA 1
ATOM 1105 C C . ARG A 1 135 ? -10.220 -5.445 20.100 1.00 95.75 135 ARG A C 1
ATOM 1107 O O . ARG A 1 135 ? -9.985 -5.809 21.246 1.00 95.75 135 ARG A O 1
ATOM 1114 N N . PHE A 1 136 ? -9.901 -4.243 19.625 1.00 94.06 136 PHE A N 1
ATOM 1115 C CA . PHE A 1 136 ? -9.236 -3.180 20.390 1.00 94.06 136 PHE A CA 1
ATOM 1116 C C . PHE A 1 136 ? -10.205 -2.086 20.866 1.00 94.06 136 PHE A C 1
ATOM 1118 O O . PHE A 1 136 ? -9.785 -1.051 21.382 1.00 94.06 136 PHE A O 1
ATOM 1125 N N . ARG A 1 137 ? -11.517 -2.295 20.697 1.00 91.00 137 ARG A N 1
ATOM 1126 C CA . ARG A 1 137 ? -12.535 -1.349 21.153 1.00 91.00 137 ARG A CA 1
ATOM 1127 C C . ARG A 1 137 ? -12.572 -1.274 22.682 1.00 91.00 137 ARG A C 1
ATOM 1129 O O . ARG A 1 137 ? -12.589 -2.306 23.353 1.00 91.00 137 ARG A O 1
ATOM 1136 N N . VAL A 1 138 ? -12.658 -0.050 23.197 1.00 85.50 138 VAL A N 1
ATOM 1137 C CA . VAL A 1 138 ? -12.827 0.298 24.619 1.00 85.50 138 VAL A CA 1
ATOM 1138 C C . VAL A 1 138 ? -14.173 0.951 24.899 1.00 85.50 138 VAL A C 1
ATOM 1140 O O . VAL A 1 138 ? -14.779 1.520 23.959 1.00 85.50 138 VAL A O 1
#

Foldseek 3Di:
DVVVVVLPDLLVVLVVVLPVQQEPVRLLVNLLSLLVSCVVCLVVLLCCPPPPHVVVNLVSSQVSQLSSQLSHLVNLCVVFAADPVLSVVLSVVVSCVSSVLVSVCVVVSVPDNCNVVSVVVCVVCPCVSNVSRVVRTD

Secondary structure (DSSP, 8-state):
-HHHHGGGSHHHHHHHHTTT--STTTHHHHHHHHHHHHHHTHHHHHHIIIII-HHHHHHHHHHHHHHHHHHHHHHHTTT--B-HHHHHHHHHHHHHHHHHHHHHHHHTTT-S-HHHHHHHHHHHHTTHHHHHHHHTB-

pLDDT: mean 85.97, std 13.0, range [48.56, 97.12]